Protein AF-A0A4V6PH40-F1 (afdb_monomer)

Radius of gyration: 23.85 Å; Cα contacts (8 Å, |Δi|>4): 118; chains: 1; bounding box: 55×28×60 Å

pLDDT: mean 72.2, std 8.71, range [54.28, 88.25]

Secondary structure (DSSP, 8-state):
-EEE-TTT--EEETTT-EES-SS-TT-EEEPTTT--EEEEEEE-----HHHHHHHHHHHHHHHHHHHHHHTTT-HHHHHHHHHHHHHHHHHHHHHH--PPEEEEEE---

Mean predicted aligned error: 13.98 Å

Foldseek 3Di:
DWDADPPPRDIDDPVQWDWPDPPDPQTFTADNPPRFTWTKDFAQPPDPPVLVVVLVVVLVVLVVVLVVVVVVPPVVSVVCSVVVVVVSVVVVCVVRVPGGDIDTHGDDD

Nearest PDB structures (foldseek):
  6ib2-assembly1_A  TM=4.476E-01  e=3.097E+00  Homo sapiens
  5z1d-assembly1_A  TM=4.655E-01  e=4.838E+00  Homo sapiens
  5z1e-assembly1_A  TM=4.825E-01  e=5.496E+00  Homo sapiens
  7ovl-assembly1_A  TM=4.356E-01  e=7.558E+00  Homo sapiens

Structure (mmCIF, N/CA/C/O backbone):
data_AF-A0A4V6PH40-F1
#
_entry.id   AF-A0A4V6PH40-F1
#
loop_
_atom_site.group_PDB
_atom_site.id
_atom_site.type_symbol
_atom_site.label_atom_id
_atom_site.label_alt_id
_atom_site.label_comp_id
_atom_site.label_asym_id
_atom_site.label_entity_id
_atom_site.label_seq_id
_atom_site.pdbx_PDB_ins_code
_atom_site.Cartn_x
_atom_site.Cartn_y
_atom_site.Cartn_z
_atom_site.occupancy
_atom_site.B_iso_or_equiv
_atom_site.auth_seq_id
_atom_site.auth_comp_id
_atom_site.auth_asym_id
_atom_site.auth_atom_id
_atom_site.pdbx_PDB_model_num
ATOM 1 N N . MET A 1 1 ? -2.905 -2.097 -13.982 1.00 66.56 1 MET A N 1
ATOM 2 C CA . MET A 1 1 ? -2.235 -1.412 -12.861 1.00 66.56 1 MET A CA 1
ATOM 3 C C . MET A 1 1 ? -1.093 -0.666 -13.517 1.00 66.56 1 MET A C 1
ATOM 5 O O . MET A 1 1 ? -0.349 -1.299 -14.258 1.00 66.56 1 MET A O 1
ATOM 9 N N . GLU A 1 2 ? -1.049 0.654 -13.366 1.00 79.81 2 GLU A N 1
ATOM 10 C CA . GLU A 1 2 ? -0.066 1.507 -14.043 1.00 79.81 2 GLU A CA 1
ATOM 11 C C . GLU A 1 2 ? 1.141 1.723 -13.122 1.00 79.81 2 GLU A C 1
ATOM 13 O O . GLU A 1 2 ? 0.974 1.950 -11.919 1.00 79.81 2 GLU A O 1
ATOM 18 N N . TYR A 1 3 ? 2.348 1.633 -13.676 1.00 79.56 3 TYR A N 1
ATOM 19 C CA . TYR A 1 3 ? 3.604 1.862 -12.966 1.00 79.56 3 TYR A CA 1
ATOM 20 C C . TYR A 1 3 ? 4.353 3.017 -13.596 1.00 79.56 3 TYR A C 1
ATOM 22 O O . TYR A 1 3 ? 4.339 3.179 -14.810 1.00 79.56 3 TYR A O 1
ATOM 30 N N . ILE A 1 4 ? 5.060 3.783 -12.772 1.00 83.38 4 ILE A N 1
ATOM 31 C CA . ILE A 1 4 ? 5.913 4.878 -13.224 1.00 83.38 4 ILE A CA 1
ATOM 32 C C . ILE A 1 4 ? 7.362 4.456 -13.016 1.00 83.38 4 ILE A C 1
ATOM 34 O O . ILE A 1 4 ? 7.752 4.064 -11.915 1.00 83.38 4 ILE A O 1
ATOM 38 N N . CYS A 1 5 ? 8.169 4.528 -14.072 1.00 84.12 5 CYS A N 1
ATOM 39 C CA . CYS A 1 5 ? 9.591 4.233 -13.989 1.00 84.12 5 CYS A CA 1
ATOM 40 C C . CYS A 1 5 ? 10.319 5.334 -13.193 1.00 84.12 5 CYS A C 1
ATOM 42 O O . CYS A 1 5 ? 10.298 6.485 -13.622 1.00 84.12 5 CYS A O 1
ATOM 44 N N . PRO A 1 6 ? 11.048 5.027 -12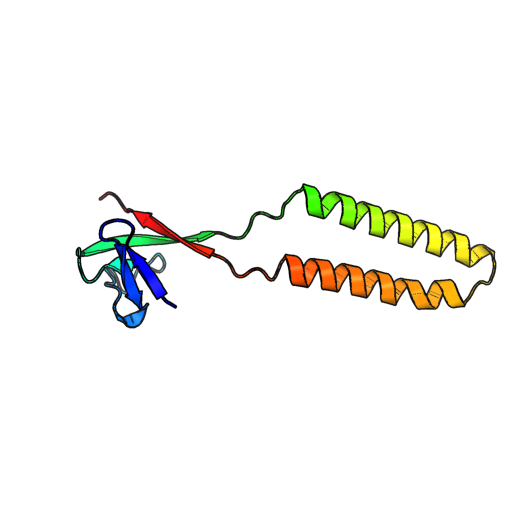.105 1.00 81.56 6 PRO A N 1
ATOM 45 C CA . PRO A 1 6 ? 11.784 6.049 -11.355 1.00 81.56 6 PRO A CA 1
ATOM 46 C C . PRO A 1 6 ? 12.995 6.615 -12.116 1.00 81.56 6 PRO A C 1
ATOM 48 O O . PRO A 1 6 ? 13.478 7.686 -11.771 1.00 81.56 6 PRO A O 1
ATOM 51 N N . LYS A 1 7 ? 13.492 5.926 -13.156 1.00 84.94 7 LYS A N 1
ATOM 52 C CA . LYS A 1 7 ? 14.666 6.363 -13.930 1.00 84.94 7 LYS A CA 1
ATOM 53 C C . LYS A 1 7 ? 14.316 7.299 -15.086 1.00 84.94 7 LYS A C 1
ATOM 55 O O . LYS A 1 7 ? 15.023 8.270 -15.314 1.00 84.94 7 LYS A O 1
ATOM 60 N N . CYS A 1 8 ? 13.259 6.985 -15.837 1.00 88.25 8 CYS A N 1
ATOM 61 C CA . CYS A 1 8 ? 12.873 7.742 -17.034 1.00 88.25 8 CYS A CA 1
ATOM 62 C C . CYS A 1 8 ? 11.481 8.377 -16.944 1.00 88.25 8 CYS A C 1
ATOM 64 O O . CYS A 1 8 ? 11.000 8.872 -17.956 1.00 88.25 8 CYS A O 1
ATOM 66 N N . THR A 1 9 ? 10.824 8.294 -15.778 1.00 86.00 9 THR A N 1
ATOM 67 C CA . THR A 1 9 ? 9.497 8.864 -15.461 1.00 86.00 9 THR A CA 1
ATOM 68 C C . THR A 1 9 ? 8.353 8.478 -16.401 1.00 86.00 9 THR A C 1
ATOM 70 O O . THR A 1 9 ? 7.241 8.976 -16.251 1.00 86.00 9 THR A O 1
ATOM 73 N N . THR A 1 10 ? 8.580 7.537 -17.320 1.00 87.69 10 THR A N 1
ATOM 74 C CA . THR A 1 10 ? 7.533 7.006 -18.194 1.00 87.69 10 THR A CA 1
ATOM 75 C C . THR A 1 10 ? 6.584 6.110 -17.415 1.00 87.69 10 THR A C 1
ATOM 77 O O . THR A 1 10 ? 7.015 5.304 -16.580 1.00 87.69 10 THR A O 1
ATOM 80 N N . SER A 1 11 ? 5.290 6.255 -17.692 1.00 86.25 11 SER A N 1
ATOM 81 C CA . SER A 1 11 ? 4.282 5.338 -17.191 1.00 86.25 11 SER A CA 1
ATOM 82 C C . SER A 1 11 ? 4.080 4.174 -18.158 1.00 86.25 11 SER A C 1
ATOM 84 O O . SER A 1 11 ? 4.206 4.318 -19.376 1.00 86.25 11 SER A O 1
ATOM 86 N N . PHE A 1 12 ? 3.850 2.987 -17.609 1.00 85.75 12 PHE A N 1
ATOM 87 C CA . PHE A 1 12 ? 3.633 1.769 -18.377 1.00 85.75 12 PHE A CA 1
ATOM 88 C C . PHE A 1 12 ? 2.739 0.794 -17.611 1.00 85.75 12 PHE A C 1
ATOM 90 O O . PHE A 1 12 ? 2.691 0.778 -16.379 1.00 85.75 12 PHE A O 1
ATOM 97 N N . ASP A 1 13 ? 2.037 -0.051 -18.357 1.00 84.06 13 ASP A N 1
ATOM 98 C CA . ASP A 1 13 ? 1.175 -1.087 -17.798 1.00 84.06 13 ASP A CA 1
ATOM 99 C C . ASP A 1 13 ? 1.943 -2.368 -17.451 1.00 84.06 13 ASP A C 1
ATOM 101 O O . ASP A 1 13 ? 2.932 -2.713 -18.101 1.00 84.06 13 ASP A O 1
ATOM 105 N N . ASP A 1 14 ? 1.394 -3.159 -16.517 1.00 78.00 14 ASP A N 1
ATOM 106 C CA . ASP A 1 14 ? 1.840 -4.535 -16.204 1.00 78.00 14 ASP A CA 1
ATOM 107 C C . ASP A 1 14 ? 2.126 -5.383 -17.459 1.00 78.00 14 ASP A C 1
ATOM 109 O O . ASP A 1 14 ? 3.037 -6.206 -17.465 1.00 78.00 14 ASP A O 1
ATOM 113 N N . LYS A 1 15 ? 1.326 -5.207 -18.521 1.00 80.25 15 LYS A N 1
ATOM 114 C CA . LYS A 1 15 ? 1.421 -5.986 -19.768 1.00 80.25 15 LYS A CA 1
ATOM 115 C C . LYS A 1 15 ? 2.622 -5.599 -20.632 1.00 80.25 15 LYS A C 1
ATOM 117 O O . LYS A 1 15 ? 3.072 -6.416 -21.427 1.00 80.25 15 LYS A O 1
ATOM 122 N N . MET A 1 16 ? 3.087 -4.357 -20.509 1.00 79.69 16 MET A N 1
ATOM 123 C CA . MET A 1 16 ? 4.219 -3.815 -21.267 1.00 79.69 16 MET A CA 1
ATOM 124 C C . MET A 1 16 ? 5.541 -3.952 -20.507 1.00 79.69 16 MET A C 1
ATOM 126 O O . MET A 1 16 ? 6.602 -3.690 -21.068 1.00 79.69 16 MET A O 1
ATOM 130 N N . ALA A 1 17 ? 5.491 -4.345 -19.234 1.00 78.69 17 ALA A N 1
ATOM 131 C CA . ALA A 1 17 ? 6.678 -4.530 -18.423 1.00 78.69 17 ALA A CA 1
ATOM 132 C C . ALA A 1 17 ? 7.535 -5.694 -18.943 1.00 78.69 17 ALA A C 1
ATOM 134 O O . ALA A 1 17 ? 7.044 -6.800 -19.185 1.00 78.69 17 ALA A O 1
ATOM 135 N N . LEU A 1 18 ? 8.840 -5.459 -19.059 1.00 81.31 18 LEU A N 1
ATOM 136 C CA . LEU A 1 18 ? 9.808 -6.500 -19.395 1.00 81.31 18 LEU A CA 1
ATOM 137 C C . LEU A 1 18 ? 9.949 -7.464 -18.209 1.00 81.31 18 LEU A C 1
ATOM 139 O O . LEU A 1 18 ? 10.008 -7.039 -17.059 1.00 81.31 18 LEU A O 1
ATOM 143 N N . CYS A 1 19 ? 10.016 -8.767 -18.473 1.00 77.38 19 CYS A N 1
ATOM 144 C CA . CYS A 1 19 ? 10.241 -9.785 -17.447 1.00 77.38 19 CYS A CA 1
ATOM 145 C C . CYS A 1 19 ? 11.542 -10.516 -17.755 1.00 77.38 19 CYS A C 1
ATOM 147 O O . CYS A 1 19 ? 11.658 -11.142 -18.806 1.00 77.38 19 CYS A O 1
ATOM 149 N N . GLU A 1 20 ? 12.496 -10.463 -16.832 1.00 70.88 20 GLU A N 1
ATOM 150 C CA . GLU A 1 20 ? 13.804 -11.086 -17.035 1.00 70.88 20 GLU A CA 1
ATOM 151 C C . GLU A 1 20 ? 13.757 -12.621 -16.959 1.00 70.88 20 GLU A C 1
ATOM 153 O O . GLU A 1 20 ? 14.398 -13.311 -17.747 1.00 70.88 20 GLU A O 1
ATOM 158 N N . SER A 1 21 ? 12.954 -13.176 -16.047 1.00 66.56 21 SER A N 1
ATOM 159 C CA . SER A 1 21 ? 12.834 -14.623 -15.867 1.00 66.56 21 SER A CA 1
ATOM 160 C C . SER A 1 21 ? 11.383 -15.025 -15.640 1.00 66.56 21 SER A C 1
ATOM 162 O O . SER A 1 21 ? 10.715 -14.574 -14.709 1.00 66.56 21 SER A O 1
ATOM 164 N N . ARG A 1 22 ? 10.873 -15.914 -16.501 1.00 58.28 22 ARG A N 1
ATOM 165 C CA . ARG A 1 22 ? 9.528 -16.501 -16.356 1.00 58.28 22 ARG A CA 1
ATOM 166 C C . ARG A 1 22 ? 9.461 -17.510 -15.201 1.00 58.28 22 ARG A C 1
ATOM 168 O O . ARG A 1 22 ? 8.356 -17.845 -14.777 1.00 58.28 22 ARG A O 1
ATOM 175 N N . ARG A 1 23 ? 10.613 -18.002 -14.724 1.00 60.75 23 ARG A N 1
ATOM 176 C CA . ARG A 1 23 ? 10.720 -19.050 -13.694 1.00 60.75 23 ARG A CA 1
ATOM 177 C C . ARG A 1 23 ? 10.839 -18.491 -12.276 1.00 60.75 23 ARG A C 1
ATOM 179 O O . ARG A 1 23 ? 10.406 -19.166 -11.346 1.00 60.75 23 ARG A O 1
ATOM 186 N N . ASP A 1 24 ? 11.339 -17.269 -12.115 1.00 62.88 24 ASP A N 1
ATOM 187 C CA . ASP A 1 24 ? 11.512 -16.662 -10.796 1.00 62.88 24 ASP A CA 1
ATOM 188 C C . ASP A 1 24 ? 10.221 -15.997 -10.318 1.00 62.88 24 ASP A C 1
ATOM 190 O O . ASP A 1 24 ? 9.660 -15.106 -10.962 1.00 62.88 24 ASP A O 1
ATOM 194 N N . LYS A 1 25 ? 9.731 -16.450 -9.159 1.00 59.81 25 LYS A N 1
ATOM 195 C CA . LYS A 1 25 ? 8.529 -15.899 -8.512 1.00 59.81 25 LYS A CA 1
ATOM 196 C C . LYS A 1 25 ? 8.729 -14.459 -8.021 1.00 59.81 25 LYS A C 1
ATOM 198 O O . LYS A 1 25 ? 7.745 -13.742 -7.877 1.00 59.81 25 LYS A O 1
ATOM 203 N N . ASP A 1 26 ? 9.980 -14.022 -7.880 1.00 59.25 26 ASP A N 1
ATOM 204 C CA . ASP A 1 26 ? 10.377 -12.681 -7.428 1.00 59.25 26 ASP A CA 1
ATOM 205 C C . ASP A 1 26 ? 10.472 -11.638 -8.560 1.00 59.25 26 ASP A C 1
ATOM 207 O O . ASP A 1 26 ? 11.100 -10.597 -8.377 1.00 59.25 26 ASP A O 1
ATOM 211 N N . ARG A 1 27 ? 9.866 -11.933 -9.724 1.00 66.06 27 ARG A N 1
ATOM 212 C CA . ARG A 1 27 ? 9.821 -11.138 -10.968 1.00 66.06 27 ARG A CA 1
ATOM 213 C C . ARG A 1 27 ? 10.342 -9.703 -10.848 1.00 66.06 27 ARG A C 1
ATOM 215 O O . ARG A 1 27 ? 9.647 -8.806 -10.363 1.00 66.06 27 ARG A O 1
ATOM 222 N N . CYS A 1 28 ? 11.518 -9.482 -11.424 1.00 64.88 28 CYS A N 1
ATOM 223 C CA . CYS A 1 28 ? 11.976 -8.150 -11.769 1.00 64.88 28 CYS A CA 1
ATOM 224 C C . CYS A 1 28 ? 11.094 -7.591 -12.903 1.00 64.88 28 CYS A C 1
ATOM 226 O O . CYS A 1 28 ? 11.016 -8.186 -13.980 1.00 64.88 28 CYS A O 1
ATOM 228 N N . PHE A 1 29 ? 10.410 -6.475 -12.649 1.00 74.75 29 PHE A N 1
ATOM 229 C CA . PHE A 1 29 ? 9.654 -5.694 -13.629 1.00 74.75 29 PHE A CA 1
ATOM 230 C C . PHE A 1 29 ? 10.606 -4.722 -14.318 1.00 74.75 29 PHE A C 1
ATOM 232 O O . PHE A 1 29 ? 11.198 -3.879 -13.656 1.00 74.75 29 PHE A O 1
ATOM 239 N N . GLY A 1 30 ? 10.765 -4.819 -15.631 1.00 80.06 30 GLY A N 1
ATOM 240 C CA . GLY A 1 30 ? 11.588 -3.905 -16.412 1.00 80.06 30 GLY A CA 1
ATOM 241 C C . GLY A 1 30 ? 10.765 -2.835 -17.119 1.00 80.06 30 GLY A C 1
ATOM 242 O O . GLY A 1 30 ? 9.670 -3.106 -17.612 1.00 80.06 30 GLY A O 1
ATOM 243 N N . CYS A 1 31 ? 11.290 -1.614 -17.184 1.00 85.38 31 CYS A N 1
ATOM 244 C CA . CYS A 1 31 ? 10.674 -0.546 -17.969 1.00 85.38 31 CYS A CA 1
ATOM 245 C C . CYS A 1 31 ? 10.930 -0.780 -19.471 1.00 85.38 31 CYS A C 1
ATOM 247 O O . CYS A 1 31 ? 12.090 -0.948 -19.848 1.00 85.38 31 CYS A O 1
ATOM 249 N N . PRO A 1 32 ? 9.903 -0.743 -20.341 1.00 85.25 32 PRO A N 1
ATOM 250 C CA . PRO A 1 32 ? 10.078 -0.958 -21.781 1.00 85.25 32 PRO A CA 1
ATOM 251 C C . PRO A 1 32 ? 10.921 0.131 -22.464 1.00 85.25 32 PRO A C 1
ATOM 253 O O . PRO A 1 32 ? 11.561 -0.136 -23.475 1.00 85.25 32 PRO A O 1
ATOM 256 N N . THR A 1 33 ? 10.952 1.344 -21.905 1.00 87.19 33 THR A N 1
ATOM 257 C CA . THR A 1 33 ? 11.635 2.502 -22.499 1.00 87.19 33 THR A CA 1
ATOM 258 C C . THR A 1 33 ? 13.135 2.501 -22.215 1.00 87.19 33 THR A C 1
ATOM 260 O O . THR A 1 33 ? 13.944 2.631 -23.126 1.00 87.19 33 THR A O 1
ATOM 263 N N . CYS A 1 34 ? 13.525 2.367 -20.944 1.00 86.81 34 CYS A N 1
ATOM 264 C CA . CYS A 1 34 ? 14.929 2.446 -20.519 1.00 86.81 34 CYS A CA 1
ATOM 265 C C . CYS A 1 34 ? 15.555 1.084 -20.192 1.00 86.81 34 CYS A C 1
ATOM 267 O O . CYS A 1 34 ? 16.712 1.039 -19.779 1.00 86.81 34 CYS A O 1
ATOM 269 N N . GLN A 1 35 ? 14.788 -0.004 -20.340 1.00 85.69 35 GLN A N 1
ATOM 270 C CA . GLN A 1 35 ? 15.212 -1.397 -20.152 1.00 85.69 35 GLN A CA 1
ATOM 271 C C . GLN A 1 35 ? 15.815 -1.709 -18.773 1.00 85.69 35 GLN A C 1
ATOM 273 O O . GLN A 1 35 ? 16.460 -2.735 -18.587 1.00 85.69 35 GLN A O 1
ATOM 278 N N . THR A 1 36 ? 15.593 -0.851 -17.774 1.00 82.75 36 THR A N 1
ATOM 279 C CA . THR A 1 36 ? 16.039 -1.110 -16.402 1.00 82.75 36 THR A CA 1
ATOM 280 C C . THR A 1 36 ? 15.045 -1.969 -15.652 1.00 82.75 36 THR A C 1
ATOM 282 O O . THR A 1 36 ? 13.840 -1.720 -15.734 1.00 82.75 36 THR A O 1
ATOM 285 N N . PHE A 1 37 ? 15.567 -2.916 -14.877 1.00 82.31 37 PHE A N 1
ATOM 286 C CA . PHE A 1 37 ? 14.803 -3.856 -14.069 1.00 82.31 37 PHE A CA 1
ATOM 287 C C . PHE A 1 37 ? 14.633 -3.367 -12.625 1.00 82.31 37 PHE A C 1
ATOM 289 O O . PHE A 1 37 ? 15.540 -2.799 -12.018 1.00 82.31 37 PHE A O 1
ATOM 296 N N . PHE A 1 38 ? 13.446 -3.606 -12.079 1.00 78.56 38 PHE A N 1
ATOM 297 C CA . PHE A 1 38 ? 13.031 -3.209 -10.741 1.00 78.56 38 PHE A CA 1
ATOM 298 C C . PHE A 1 38 ? 12.462 -4.407 -9.997 1.00 78.56 38 PHE A C 1
ATOM 300 O O . PHE A 1 38 ? 11.755 -5.223 -10.589 1.00 78.56 38 PHE A O 1
ATOM 307 N N . ARG A 1 39 ? 12.687 -4.495 -8.688 1.00 74.94 39 ARG A N 1
ATOM 308 C CA . ARG A 1 39 ? 12.011 -5.490 -7.854 1.00 74.94 39 ARG A CA 1
ATOM 309 C C . ARG A 1 39 ? 10.684 -4.919 -7.373 1.00 74.94 39 ARG A C 1
ATOM 311 O O . ARG A 1 39 ? 10.630 -3.785 -6.896 1.00 74.94 39 ARG A O 1
ATOM 318 N N . LYS A 1 40 ? 9.616 -5.706 -7.511 1.00 72.06 40 LYS A N 1
ATOM 319 C CA . LYS A 1 40 ? 8.294 -5.355 -6.992 1.00 72.06 40 LYS A CA 1
ATOM 320 C C . LYS A 1 40 ? 8.258 -5.648 -5.498 1.00 72.06 40 LYS A C 1
ATOM 322 O O . LYS A 1 40 ? 8.221 -6.815 -5.111 1.00 72.06 40 LYS A O 1
ATOM 327 N N . GLU A 1 41 ? 8.226 -4.609 -4.674 1.00 71.62 41 GLU A N 1
ATOM 328 C CA . GLU A 1 41 ? 8.028 -4.765 -3.236 1.00 71.62 41 GLU A CA 1
ATOM 329 C C . GLU A 1 41 ? 6.598 -4.364 -2.866 1.00 71.62 41 GLU A C 1
ATOM 331 O O . GLU A 1 41 ? 6.107 -3.280 -3.201 1.00 71.62 41 GLU A O 1
ATOM 336 N N . LEU A 1 42 ? 5.882 -5.289 -2.222 1.00 67.75 42 LEU A N 1
ATOM 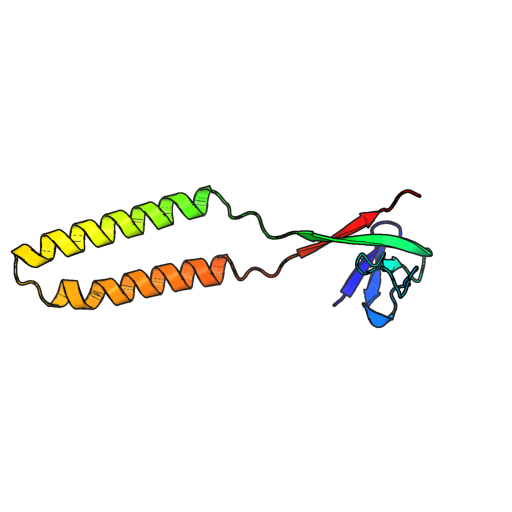337 C CA . LEU A 1 42 ? 4.564 -5.008 -1.667 1.00 67.75 42 LEU A CA 1
ATOM 338 C C . LEU A 1 42 ? 4.760 -4.317 -0.324 1.00 67.75 42 LEU A C 1
ATOM 340 O O . LEU A 1 42 ? 5.016 -4.966 0.691 1.00 67.75 42 LEU A O 1
ATOM 344 N N . VAL A 1 43 ? 4.6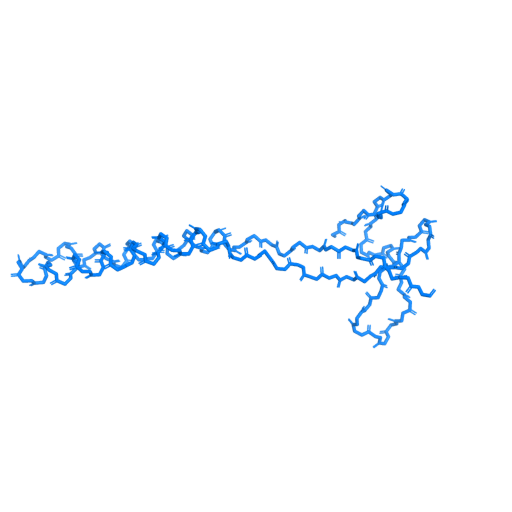08 -2.996 -0.314 1.00 69.19 43 VAL A N 1
ATOM 345 C CA . VAL A 1 43 ? 4.667 -2.222 0.919 1.00 69.19 43 VAL A CA 1
ATOM 346 C C . VAL A 1 43 ? 3.279 -2.230 1.548 1.00 69.19 43 VAL A C 1
ATOM 348 O O . VAL A 1 43 ? 2.349 -1.539 1.114 1.00 69.19 43 VAL A O 1
ATOM 351 N N . TYR A 1 44 ? 3.125 -3.040 2.592 1.00 64.88 44 TYR A N 1
ATOM 352 C CA . TYR A 1 44 ? 1.934 -2.998 3.430 1.00 64.88 44 TYR A CA 1
ATOM 353 C C . TYR A 1 44 ? 1.943 -1.687 4.222 1.00 64.88 44 TYR A C 1
ATOM 355 O O . TYR A 1 44 ? 2.966 -1.354 4.833 1.00 64.88 44 TYR A O 1
ATOM 363 N N . PRO A 1 45 ? 0.834 -0.925 4.246 1.00 64.62 45 PRO A N 1
ATOM 364 C CA . PRO A 1 45 ? 0.769 0.271 5.068 1.00 64.62 45 PRO A CA 1
ATOM 365 C C . PRO A 1 45 ? 1.001 -0.132 6.529 1.00 64.62 45 PRO A C 1
ATOM 367 O O . PRO A 1 45 ? 0.188 -0.840 7.123 1.00 64.62 45 PRO A O 1
ATOM 370 N N . LYS A 1 46 ? 2.131 0.297 7.111 1.00 64.00 46 LYS A N 1
ATOM 371 C CA . LYS A 1 46 ? 2.422 0.072 8.532 1.00 64.00 46 LYS A CA 1
ATOM 372 C C . LYS A 1 46 ? 1.268 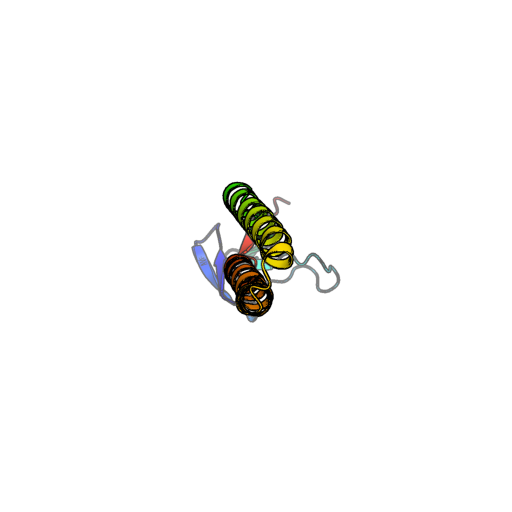0.646 9.348 1.00 64.00 46 LYS A C 1
ATOM 374 O O . LYS A 1 46 ? 0.988 1.844 9.281 1.00 64.00 46 LYS A O 1
ATOM 379 N N . LEU A 1 47 ? 0.597 -0.221 10.106 1.00 64.44 47 LEU A N 1
ATOM 380 C CA . LEU A 1 47 ? -0.499 0.165 10.985 1.00 64.44 47 LEU A CA 1
ATOM 381 C C . LEU A 1 47 ? 0.020 1.222 11.966 1.00 64.44 47 LEU A C 1
ATOM 383 O O . LEU A 1 47 ? 0.898 0.951 12.786 1.00 64.44 47 LEU A O 1
ATOM 387 N N . ASN A 1 48 ? -0.478 2.453 11.848 1.00 66.38 48 ASN A N 1
ATOM 388 C CA . ASN A 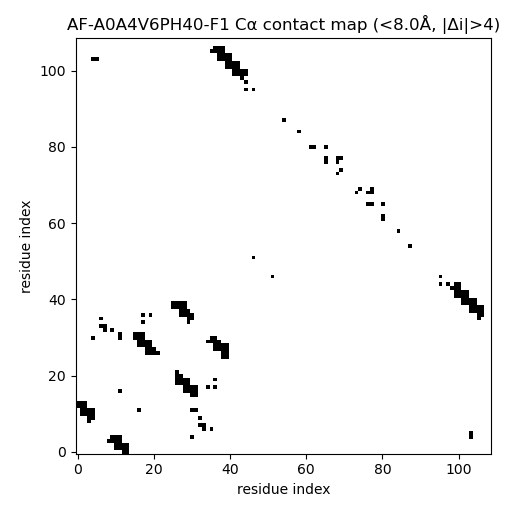1 48 ? 0.021 3.552 12.659 1.00 66.38 48 ASN A CA 1
ATOM 389 C C . ASN A 1 48 ? -0.374 3.314 14.122 1.00 66.38 48 ASN A C 1
ATOM 391 O O . ASN A 1 48 ? -1.559 3.306 14.460 1.00 66.38 48 ASN A O 1
ATOM 395 N N . ARG A 1 49 ? 0.623 3.154 15.003 1.00 66.88 49 ARG A N 1
ATOM 396 C CA . ARG A 1 49 ? 0.436 2.924 16.446 1.00 66.88 49 ARG A CA 1
ATOM 397 C C . ARG A 1 49 ? -0.467 3.983 17.094 1.00 66.88 49 ARG A C 1
ATOM 399 O O . ARG A 1 49 ? -1.188 3.670 18.036 1.00 66.88 49 ARG A O 1
ATOM 406 N N . LYS A 1 50 ? -0.496 5.202 16.540 1.00 71.44 50 LYS A N 1
ATOM 407 C CA . LYS A 1 50 ? -1.381 6.294 16.978 1.00 71.44 50 LYS A CA 1
ATOM 408 C C . LYS A 1 50 ? -2.879 6.012 16.768 1.00 71.44 50 LYS A C 1
ATOM 410 O O . LYS A 1 50 ? -3.685 6.620 17.454 1.00 71.44 50 LYS A O 1
ATOM 415 N N . ILE A 1 51 ? -3.253 5.109 15.857 1.00 67.56 51 ILE A N 1
ATOM 416 C CA . ILE A 1 51 ? -4.650 4.716 15.581 1.00 67.56 51 ILE A CA 1
ATOM 417 C C . ILE A 1 51 ? -5.051 3.494 16.420 1.00 67.56 51 ILE A C 1
ATOM 419 O O . ILE A 1 51 ? -6.183 3.395 16.887 1.00 67.56 51 ILE A O 1
ATOM 423 N N . LEU A 1 52 ? -4.110 2.577 16.659 1.00 68.81 52 LEU A N 1
ATOM 424 C CA . LEU A 1 52 ? -4.369 1.348 17.409 1.00 68.81 52 LEU A CA 1
ATOM 425 C C . LEU A 1 52 ? -4.709 1.629 18.884 1.00 68.81 52 LEU A C 1
ATOM 427 O O . LEU A 1 52 ? -5.659 1.067 19.420 1.00 68.81 52 LEU A O 1
ATOM 431 N N . ILE A 1 53 ? -3.960 2.528 19.527 1.00 73.06 53 ILE A N 1
ATOM 432 C CA . ILE A 1 53 ? -4.120 2.855 20.953 1.00 73.06 53 ILE A CA 1
ATOM 433 C C . ILE A 1 53 ? -5.521 3.414 21.287 1.00 73.06 53 ILE A C 1
ATOM 435 O O . ILE A 1 53 ? -6.164 2.857 22.178 1.00 73.06 53 ILE A O 1
ATOM 439 N N . PRO A 1 54 ? -6.049 4.450 20.600 1.00 72.62 54 PRO A N 1
ATOM 440 C CA . PRO A 1 54 ? -7.388 4.964 20.895 1.00 72.62 54 PRO A CA 1
ATOM 441 C C . PRO A 1 54 ? -8.492 3.951 20.571 1.00 72.62 54 PRO A C 1
ATOM 443 O O . PRO A 1 54 ? -9.498 3.915 21.274 1.00 72.62 54 PRO A O 1
ATOM 446 N N . SER A 1 55 ? -8.293 3.082 19.571 1.00 73.12 55 SER A N 1
ATOM 447 C CA . SER A 1 55 ? -9.232 1.991 19.280 1.00 73.12 55 SER A CA 1
ATOM 448 C C . SER A 1 55 ? -9.323 1.002 20.443 1.00 73.12 55 SER A C 1
ATOM 450 O O . SER A 1 55 ? -10.424 0.640 20.850 1.00 73.12 55 SER A O 1
ATOM 452 N N . ILE A 1 56 ? -8.181 0.587 21.003 1.00 76.31 56 ILE A N 1
ATOM 453 C CA . ILE A 1 56 ? -8.144 -0.320 22.159 1.00 76.31 56 ILE A CA 1
ATOM 454 C C . ILE A 1 56 ? -8.783 0.357 23.376 1.00 76.31 56 ILE A C 1
ATOM 456 O O . ILE A 1 56 ? -9.632 -0.239 24.037 1.00 76.31 56 ILE A O 1
ATOM 460 N N . PHE A 1 57 ? -8.452 1.623 23.640 1.00 79.12 57 PHE A N 1
ATOM 461 C CA . PHE A 1 57 ? -9.032 2.364 24.761 1.00 79.12 57 PHE A CA 1
ATOM 462 C C . PHE A 1 57 ? -10.563 2.448 24.665 1.00 79.12 57 PHE A C 1
ATOM 464 O O . PHE A 1 57 ? -11.256 2.175 25.642 1.00 79.12 57 PHE A O 1
ATOM 471 N N . LEU A 1 58 ? -11.104 2.723 23.474 1.00 78.19 58 LEU A N 1
ATOM 472 C CA . LEU A 1 58 ? -12.549 2.779 23.254 1.00 78.19 58 LEU A CA 1
ATOM 473 C C . LEU A 1 58 ? -13.227 1.418 23.491 1.00 78.19 58 LEU A C 1
ATOM 475 O O . LEU A 1 58 ? -14.305 1.361 24.084 1.00 78.19 58 LEU A O 1
ATOM 479 N N . THR A 1 59 ? -12.588 0.312 23.095 1.00 74.88 59 THR A N 1
ATOM 480 C CA . THR A 1 59 ? -13.105 -1.037 23.395 1.00 74.88 59 THR A CA 1
ATOM 481 C C . THR A 1 59 ? -13.093 -1.344 24.895 1.00 74.88 59 THR A C 1
ATOM 483 O O . THR A 1 59 ? -14.075 -1.855 25.429 1.00 74.88 59 THR A O 1
ATOM 486 N N . VAL A 1 60 ? -12.037 -0.958 25.617 1.00 81.38 60 VAL A N 1
ATOM 487 C CA . VAL A 1 60 ? -11.963 -1.168 27.072 1.00 81.38 60 VAL A CA 1
ATOM 488 C C . VAL A 1 60 ? -13.039 -0.350 27.788 1.00 81.38 60 VAL A C 1
ATOM 490 O O . VAL A 1 60 ? -13.770 -0.900 28.606 1.00 81.38 60 VAL A O 1
ATOM 493 N N . VAL A 1 61 ? -13.214 0.925 27.432 1.00 80.25 61 VAL A N 1
ATOM 494 C CA . VAL A 1 61 ? -14.248 1.789 28.029 1.00 80.25 61 VAL A CA 1
ATOM 495 C C . VAL A 1 61 ? -15.658 1.266 27.736 1.00 80.25 61 VAL A C 1
ATOM 497 O O . VAL A 1 61 ? -16.495 1.199 28.628 1.00 80.25 61 VAL A O 1
ATOM 500 N N . THR A 1 62 ? -15.944 0.839 26.506 1.00 72.06 62 THR A N 1
ATOM 501 C CA . THR A 1 62 ? -17.281 0.313 26.171 1.00 72.06 62 THR A CA 1
ATOM 502 C C . THR A 1 62 ? -17.596 -0.992 26.903 1.00 72.06 62 THR A C 1
ATOM 504 O O . THR A 1 62 ? -18.722 -1.167 27.368 1.00 72.06 62 THR A O 1
ATOM 507 N N . THR A 1 63 ? -16.616 -1.882 27.080 1.00 70.56 63 THR A N 1
ATOM 508 C CA . THR A 1 63 ? -16.818 -3.126 27.844 1.00 70.56 63 THR A CA 1
ATOM 509 C C . THR A 1 63 ? -17.027 -2.879 29.338 1.00 70.56 63 THR A C 1
ATOM 511 O O . THR A 1 63 ? -17.911 -3.496 29.928 1.00 70.56 63 THR A O 1
ATOM 514 N N . THR A 1 64 ? -16.301 -1.943 29.956 1.00 71.69 64 THR A N 1
ATOM 515 C CA . THR A 1 64 ? -16.494 -1.623 31.381 1.00 71.69 64 THR A CA 1
ATOM 516 C C . THR A 1 64 ? -17.846 -0.962 31.647 1.00 71.69 64 THR A C 1
ATOM 518 O O . THR A 1 64 ? -18.504 -1.313 32.628 1.00 71.69 64 THR A O 1
ATOM 521 N N . PHE A 1 65 ? -18.315 -0.084 30.752 1.00 67.31 65 PHE A N 1
ATOM 522 C CA . PHE A 1 65 ? -19.670 0.481 30.819 1.00 67.31 65 PHE A CA 1
ATOM 523 C C . PHE A 1 65 ? -20.772 -0.564 30.587 1.00 67.31 65 PHE A C 1
ATOM 525 O O . PHE A 1 65 ? -21.840 -0.482 31.191 1.00 67.31 65 PHE A O 1
ATOM 532 N N . ALA A 1 66 ? -20.530 -1.567 29.739 1.00 65.38 66 ALA A N 1
ATOM 533 C CA . ALA A 1 66 ? -21.472 -2.667 29.547 1.00 65.38 66 ALA A CA 1
ATOM 534 C C . ALA A 1 66 ? -21.622 -3.511 30.822 1.00 65.38 66 ALA A C 1
ATOM 536 O O . ALA A 1 66 ? -22.742 -3.813 31.230 1.00 65.38 66 ALA A O 1
ATOM 537 N N . VAL A 1 67 ? -20.505 -3.848 31.477 1.00 67.00 67 VAL A N 1
ATOM 538 C CA . VAL A 1 67 ? -20.497 -4.644 32.717 1.00 67.00 67 VAL A CA 1
ATOM 539 C C . VAL A 1 67 ? -21.202 -3.906 33.857 1.00 67.00 67 VAL A C 1
ATOM 541 O O . VAL A 1 67 ? -21.987 -4.512 34.585 1.00 67.00 67 VAL A O 1
ATOM 544 N N . SER A 1 68 ? -20.997 -2.592 33.983 1.00 63.66 68 SER A N 1
ATOM 545 C CA . SER A 1 68 ? -21.673 -1.780 35.004 1.00 63.66 68 SER A CA 1
ATOM 546 C C . SER A 1 68 ? -23.160 -1.529 34.720 1.00 63.66 68 SER A C 1
ATOM 548 O O . SER A 1 68 ? -23.897 -1.171 35.634 1.00 63.66 68 SER A O 1
ATOM 550 N N . ALA A 1 69 ? -23.642 -1.756 33.494 1.00 58.41 69 ALA A N 1
ATOM 551 C CA . ALA A 1 69 ? -25.068 -1.674 33.169 1.00 58.41 69 ALA A CA 1
ATOM 552 C C . ALA A 1 69 ? -25.854 -2.950 33.535 1.00 58.41 69 ALA A C 1
ATOM 554 O O . ALA A 1 69 ? -27.066 -2.876 33.761 1.00 58.41 69 ALA A O 1
ATOM 555 N N . ILE A 1 70 ? -25.179 -4.103 33.641 1.00 59.59 70 ILE A N 1
ATOM 556 C CA . ILE A 1 70 ? -25.788 -5.392 34.024 1.00 59.59 70 ILE A CA 1
ATOM 557 C C . ILE A 1 70 ? -26.340 -5.335 35.459 1.00 59.59 70 ILE A C 1
ATOM 559 O O . ILE A 1 70 ? -27.352 -5.966 35.755 1.00 59.59 70 ILE A O 1
ATOM 563 N N . THR A 1 71 ? -25.751 -4.516 36.335 1.00 59.62 71 THR A N 1
ATOM 564 C CA . THR A 1 71 ? -26.198 -4.359 37.729 1.00 59.62 71 THR A CA 1
ATOM 565 C C . THR A 1 71 ? -27.429 -3.457 37.899 1.00 59.62 71 THR A C 1
ATOM 567 O O . THR A 1 71 ? -28.023 -3.463 38.972 1.00 59.62 71 THR A O 1
ATOM 570 N N . GLN A 1 72 ? -27.860 -2.717 36.865 1.00 59.41 72 GLN A N 1
ATOM 571 C CA . GLN A 1 72 ? -28.993 -1.771 36.936 1.00 59.41 72 GLN A CA 1
ATOM 572 C C . GLN A 1 72 ? -30.193 -2.123 36.033 1.00 59.41 72 GLN A C 1
ATOM 574 O O . GLN A 1 72 ? -30.997 -1.244 35.742 1.00 59.41 72 GLN A O 1
ATOM 579 N N . SER A 1 73 ? -30.317 -3.368 35.553 1.00 57.06 73 SER A N 1
ATOM 580 C CA . SER A 1 73 ? -31.414 -3.827 34.667 1.00 57.06 73 SER A CA 1
ATOM 581 C C . SER A 1 73 ? -31.657 -2.977 33.402 1.00 57.06 73 SER A C 1
ATOM 583 O O . SER A 1 73 ? -32.726 -3.033 32.789 1.00 57.06 73 SER A O 1
ATOM 585 N N . LYS A 1 74 ? -30.655 -2.221 32.926 1.00 66.44 74 LYS A N 1
ATOM 586 C CA . LYS A 1 74 ? -30.774 -1.407 31.705 1.00 66.44 74 LYS A CA 1
ATOM 587 C C . LYS A 1 74 ? -30.538 -2.258 30.456 1.00 66.44 74 LYS A C 1
ATOM 589 O O . LYS A 1 74 ? -29.482 -2.197 29.830 1.00 66.44 74 LYS A O 1
ATOM 594 N N . LEU A 1 75 ? -31.567 -3.017 30.075 1.00 64.38 75 LEU A N 1
ATOM 595 C CA . LEU A 1 75 ? -31.604 -3.916 28.908 1.00 64.38 75 LEU A CA 1
ATOM 596 C C . LEU A 1 75 ? -31.127 -3.247 27.598 1.00 64.38 75 LEU A C 1
ATOM 598 O O . LEU A 1 75 ? -30.469 -3.868 26.771 1.00 64.38 75 LEU A O 1
ATOM 602 N N . TRP A 1 76 ? -31.397 -1.950 27.432 1.00 64.50 76 TRP A N 1
ATOM 603 C CA . TRP A 1 76 ? -31.021 -1.157 26.256 1.00 64.50 76 TRP A CA 1
ATOM 604 C C . TRP A 1 76 ? -29.501 -1.000 26.087 1.00 64.50 76 TRP A C 1
ATOM 606 O O . TRP A 1 76 ? -29.015 -0.907 24.961 1.00 64.50 76 TRP A O 1
ATOM 616 N N . ALA A 1 77 ? -28.731 -1.023 27.182 1.00 63.12 77 ALA A N 1
ATOM 617 C CA . ALA A 1 77 ? -27.271 -0.952 27.128 1.00 63.12 77 ALA A CA 1
ATOM 618 C C . ALA A 1 77 ? -26.652 -2.242 26.561 1.00 63.12 77 ALA A C 1
ATOM 620 O O . ALA A 1 77 ? -25.643 -2.178 25.865 1.00 63.12 77 ALA A O 1
ATOM 621 N N . LEU A 1 78 ? -27.291 -3.397 26.785 1.00 63.62 78 LEU A N 1
ATOM 622 C CA . LEU A 1 78 ? -26.870 -4.684 26.218 1.00 63.62 78 LEU A CA 1
ATOM 623 C C . LEU A 1 78 ? -27.124 -4.777 24.706 1.00 63.62 78 LEU A C 1
ATOM 625 O O . LEU A 1 78 ? -26.398 -5.476 24.008 1.00 63.62 78 LEU A O 1
ATOM 629 N N . LEU A 1 79 ? -28.126 -4.062 24.187 1.00 67.44 79 LEU A N 1
ATOM 630 C CA . LEU A 1 79 ? -28.440 -4.053 22.753 1.00 67.44 79 LEU A CA 1
ATOM 631 C C . LEU A 1 79 ? -27.510 -3.131 21.947 1.00 67.44 79 LEU A C 1
ATOM 633 O O . LEU A 1 79 ? -27.249 -3.389 20.774 1.00 67.44 79 LEU A O 1
ATOM 637 N N . MET A 1 80 ? -26.969 -2.079 22.568 1.00 68.50 80 MET A N 1
ATOM 638 C CA . MET A 1 80 ? -26.127 -1.083 21.887 1.00 68.50 80 MET A CA 1
ATOM 639 C C . MET A 1 80 ? -24.626 -1.427 21.872 1.00 68.50 80 MET A C 1
ATOM 641 O O . MET A 1 80 ? -23.861 -0.881 21.071 1.00 68.50 80 MET A O 1
ATOM 645 N N . THR A 1 81 ? -24.174 -2.355 22.714 1.00 71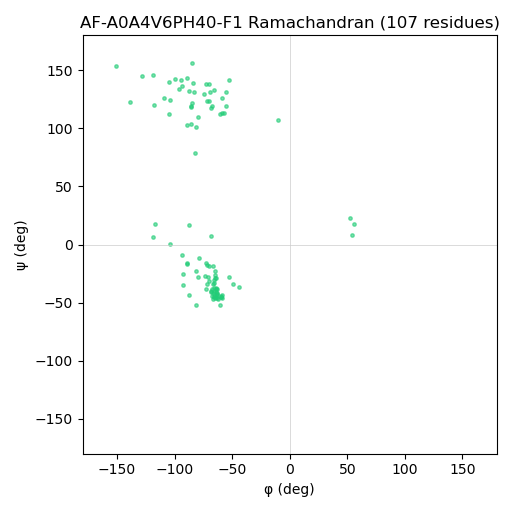.06 81 THR A N 1
ATOM 646 C CA . THR A 1 81 ? -22.772 -2.805 22.761 1.00 71.06 81 THR A CA 1
ATOM 647 C C . THR A 1 81 ? -22.317 -3.586 21.521 1.00 71.06 81 THR A C 1
ATOM 649 O O . THR A 1 81 ? -21.247 -3.255 21.002 1.00 71.06 81 THR A O 1
ATOM 652 N N . PRO A 1 82 ? -23.078 -4.548 20.952 1.00 73.50 82 PRO A N 1
ATOM 653 C CA . PRO A 1 82 ? -22.653 -5.202 19.717 1.00 73.50 82 PRO A CA 1
ATOM 654 C C . PRO A 1 82 ? -22.640 -4.224 18.540 1.00 73.50 82 PRO A C 1
ATOM 656 O O . PRO A 1 82 ? -21.762 -4.318 17.688 1.00 73.50 82 PRO A O 1
ATOM 659 N N . VAL A 1 83 ? -23.552 -3.244 18.516 1.00 79.81 83 VAL A N 1
ATOM 660 C CA . VAL A 1 83 ? -23.628 -2.232 17.450 1.00 79.81 83 VAL A CA 1
ATOM 661 C C . VAL A 1 83 ? -22.400 -1.323 17.470 1.00 79.81 83 VAL A C 1
ATOM 663 O O . VAL A 1 83 ? -21.773 -1.109 16.434 1.00 79.81 83 VAL A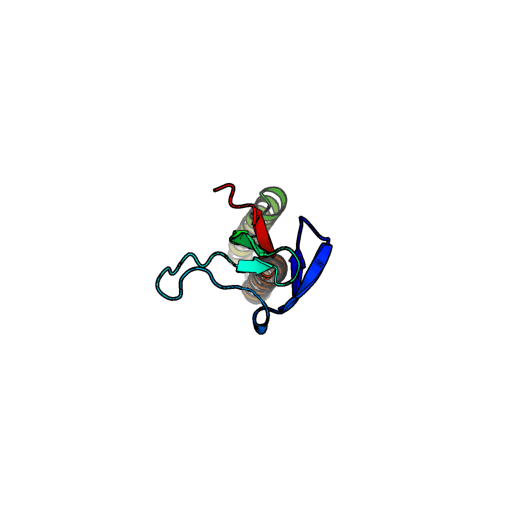 O 1
ATOM 666 N N . THR A 1 84 ? -22.002 -0.827 18.643 1.00 75.81 84 THR A N 1
ATOM 667 C CA . THR A 1 84 ? -20.810 0.031 18.782 1.00 75.81 84 THR A CA 1
ATOM 668 C C . THR A 1 84 ? -19.509 -0.736 18.528 1.00 75.81 84 THR A C 1
ATOM 670 O O . THR A 1 84 ? -18.630 -0.244 17.811 1.00 75.81 84 THR A O 1
ATOM 673 N N . SER A 1 85 ? -19.404 -1.973 19.021 1.00 79.31 85 SER A N 1
ATOM 674 C CA . SER A 1 85 ? -18.286 -2.878 18.719 1.00 79.31 85 SER A CA 1
ATOM 675 C C . SER A 1 85 ? -18.177 -3.161 17.213 1.00 79.31 85 SER A C 1
ATOM 677 O O . SER A 1 85 ? -17.111 -3.018 16.614 1.00 79.31 85 SER A O 1
ATOM 679 N N . TYR A 1 86 ? -19.298 -3.441 16.550 1.00 81.12 86 TYR A N 1
ATOM 680 C CA . TYR A 1 86 ? -19.324 -3.675 15.109 1.00 81.12 86 TYR A CA 1
ATOM 681 C C . TYR A 1 86 ? -18.968 -2.421 14.293 1.00 81.12 86 TYR A C 1
ATOM 683 O O . TYR A 1 86 ? -18.182 -2.508 13.348 1.00 81.12 86 TYR A O 1
ATOM 691 N N . LEU A 1 87 ? -19.468 -1.237 14.669 1.00 81.25 87 LEU A N 1
ATOM 692 C CA . LEU A 1 87 ? -19.104 0.022 14.004 1.00 81.25 87 LEU A CA 1
ATOM 693 C C . LEU A 1 87 ? -17.616 0.356 14.159 1.00 81.25 87 LEU A C 1
ATOM 695 O O . 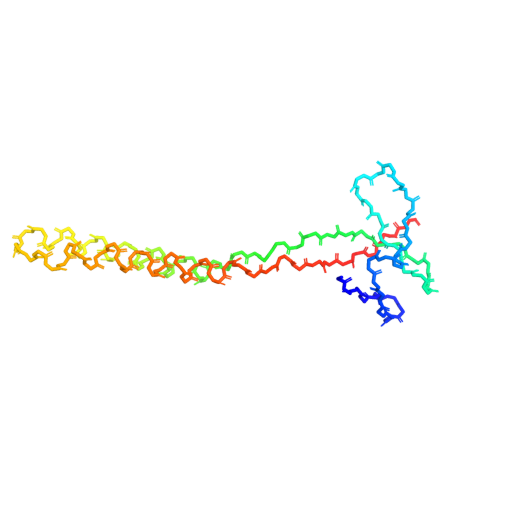LEU A 1 87 ? -16.977 0.765 13.189 1.00 81.25 87 LEU A O 1
ATOM 699 N N . SER A 1 88 ? -17.056 0.171 15.356 1.00 77.50 88 SER A N 1
ATOM 700 C CA . SER A 1 88 ? -15.622 0.378 15.589 1.00 77.50 88 SER A CA 1
ATOM 701 C C . SER A 1 88 ? -14.775 -0.601 14.769 1.00 77.50 88 SER A C 1
ATOM 703 O O . SER A 1 88 ? -13.823 -0.179 14.111 1.00 77.50 88 SER A O 1
ATOM 705 N N . TYR A 1 89 ? -15.182 -1.870 14.681 1.00 80.00 89 TYR A N 1
ATOM 706 C CA . TYR A 1 89 ? -14.561 -2.846 13.787 1.00 80.00 89 TYR A CA 1
ATOM 707 C C . TYR A 1 89 ? -14.637 -2.424 12.310 1.00 80.00 89 TYR A C 1
ATOM 709 O O . TYR A 1 89 ? -13.634 -2.494 11.595 1.00 80.00 89 TYR A O 1
ATOM 717 N N . LEU A 1 90 ? -15.794 -1.943 11.840 1.00 81.56 90 LEU A N 1
ATOM 718 C CA . LEU A 1 90 ? -15.960 -1.462 10.464 1.00 81.56 90 LEU A CA 1
ATOM 719 C C . LEU A 1 90 ? -15.093 -0.238 10.159 1.00 81.56 90 LEU A C 1
ATOM 721 O O . LEU A 1 90 ? -14.534 -0.147 9.063 1.00 81.56 90 LEU A O 1
ATOM 725 N N . LEU A 1 91 ? -14.951 0.685 11.111 1.00 76.75 91 LEU A N 1
ATOM 726 C CA . LEU A 1 91 ? -14.051 1.831 10.988 1.00 76.75 91 LEU A CA 1
ATOM 727 C C . LEU A 1 91 ? -12.599 1.374 10.866 1.00 76.75 91 LEU A C 1
ATOM 729 O O . LEU A 1 91 ? -11.905 1.809 9.947 1.00 76.75 91 LEU A O 1
ATOM 733 N N . VAL A 1 92 ? -12.158 0.443 11.717 1.00 73.88 92 VAL A N 1
ATOM 734 C CA . VAL A 1 92 ? -10.815 -0.143 11.616 1.00 73.88 92 VAL A CA 1
ATOM 735 C C . VAL A 1 92 ? -10.631 -0.811 10.256 1.00 73.88 92 VAL A C 1
ATOM 737 O O . VAL A 1 92 ? -9.637 -0.536 9.592 1.00 73.88 92 VAL A O 1
ATOM 740 N N . ARG A 1 93 ? -11.603 -1.602 9.783 1.00 74.25 93 ARG A N 1
ATOM 741 C CA . ARG A 1 93 ? -11.553 -2.232 8.454 1.00 74.25 93 ARG A CA 1
ATOM 742 C C . ARG A 1 93 ? -11.454 -1.221 7.319 1.00 74.25 93 ARG A C 1
ATOM 744 O O . ARG A 1 93 ? -10.655 -1.424 6.417 1.00 74.25 93 ARG A O 1
ATOM 751 N N . LYS A 1 94 ? -12.232 -0.136 7.336 1.00 75.19 94 LYS A N 1
ATOM 752 C CA . LYS A 1 94 ? -12.134 0.912 6.304 1.00 75.19 94 LYS A CA 1
ATOM 753 C C . LYS A 1 94 ? -10.778 1.615 6.329 1.00 75.19 94 LYS A C 1
ATOM 755 O O . LYS A 1 94 ? -10.247 1.932 5.269 1.00 75.19 94 LYS A O 1
ATOM 760 N N . LEU A 1 95 ? -10.211 1.835 7.514 1.00 65.19 95 LEU A N 1
ATOM 761 C CA . LEU A 1 95 ? -8.892 2.452 7.665 1.00 65.19 95 LEU A CA 1
ATOM 762 C C . LEU A 1 95 ? -7.754 1.511 7.238 1.00 65.19 95 LEU A C 1
ATOM 764 O O . LEU A 1 95 ? -6.757 1.977 6.685 1.00 65.19 95 LEU A O 1
ATOM 768 N N . THR A 1 96 ? -7.895 0.201 7.460 1.00 63.50 96 THR A N 1
ATOM 769 C CA . THR A 1 96 ? -6.892 -0.812 7.087 1.00 63.50 96 THR A CA 1
ATOM 770 C C . THR A 1 96 ? -7.071 -1.373 5.680 1.00 63.50 96 THR A C 1
ATOM 772 O O . THR A 1 96 ? -6.112 -1.898 5.128 1.00 63.50 96 THR A O 1
ATOM 775 N N . ALA A 1 97 ? -8.233 -1.189 5.046 1.00 64.19 97 ALA A N 1
ATOM 776 C CA . ALA A 1 97 ? -8.493 -1.558 3.651 1.00 64.19 97 ALA A CA 1
ATOM 777 C C . ALA A 1 97 ? -7.713 -0.709 2.630 1.00 64.19 97 ALA A C 1
ATOM 779 O O . ALA A 1 97 ? -7.937 -0.827 1.424 1.00 64.19 97 ALA A O 1
ATOM 780 N N . LYS A 1 98 ? -6.794 0.151 3.085 1.00 62.38 98 LYS A N 1
ATOM 781 C CA . LYS A 1 98 ? -5.885 0.872 2.203 1.00 62.38 98 LYS A CA 1
ATOM 782 C C . LYS A 1 98 ? -5.045 -0.158 1.446 1.00 62.38 98 LYS A C 1
ATOM 784 O O . LYS A 1 98 ? -4.259 -0.885 2.047 1.00 62.38 98 LYS A O 1
ATOM 789 N N . ALA A 1 99 ? -5.275 -0.239 0.136 1.00 57.75 99 ALA A N 1
ATOM 790 C CA . ALA A 1 99 ? -4.627 -1.210 -0.732 1.00 57.75 99 ALA A CA 1
ATOM 791 C C . ALA A 1 99 ? -3.095 -1.139 -0.573 1.00 57.75 99 ALA A C 1
ATOM 793 O O . ALA A 1 99 ? -2.558 -0.035 -0.411 1.00 57.75 99 ALA A O 1
ATOM 794 N N . PRO A 1 100 ? -2.393 -2.288 -0.599 1.00 60.03 100 PRO A N 1
ATOM 795 C CA . PRO A 1 100 ? -0.938 -2.302 -0.550 1.00 60.03 100 PRO A CA 1
ATOM 796 C C . PRO A 1 100 ? -0.393 -1.438 -1.686 1.00 60.03 100 PRO A C 1
ATOM 798 O O . PRO A 1 100 ? -0.833 -1.550 -2.835 1.00 60.03 100 PRO A O 1
ATOM 801 N N . ARG A 1 101 ? 0.541 -0.545 -1.354 1.00 59.81 101 ARG A N 1
ATOM 802 C CA . ARG A 1 101 ? 1.207 0.276 -2.362 1.00 59.81 101 ARG A CA 1
ATOM 803 C C . ARG A 1 101 ? 2.330 -0.564 -2.950 1.00 59.81 101 ARG A C 1
ATOM 805 O O . ARG A 1 101 ? 3.092 -1.184 -2.212 1.00 59.81 101 ARG A O 1
ATOM 812 N N . VAL A 1 102 ? 2.404 -0.612 -4.272 1.00 64.44 102 VAL A N 1
ATOM 813 C CA . VAL A 1 102 ? 3.536 -1.236 -4.950 1.00 64.44 102 VAL A CA 1
ATOM 814 C C . VAL A 1 102 ? 4.630 -0.187 -5.074 1.00 64.44 102 VAL A C 1
ATOM 816 O O . VAL A 1 102 ? 4.404 0.837 -5.718 1.00 64.44 102 VAL A O 1
ATOM 819 N N . GLU A 1 103 ? 5.788 -0.435 -4.467 1.00 70.00 103 GLU A N 1
ATOM 820 C CA . 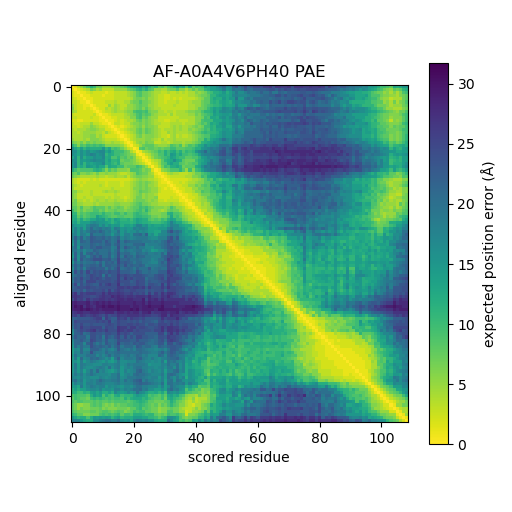GLU A 1 103 ? 6.996 0.357 -4.710 1.00 70.00 103 GLU A CA 1
ATOM 821 C C . GLU A 1 103 ? 7.967 -0.445 -5.585 1.00 70.00 103 GLU A C 1
ATOM 823 O O . GLU A 1 103 ? 8.079 -1.670 -5.478 1.00 70.00 103 GLU A O 1
ATOM 828 N N . LEU A 1 104 ? 8.609 0.255 -6.524 1.00 71.00 104 LEU A N 1
ATOM 829 C CA . LEU A 1 104 ? 9.594 -0.303 -7.445 1.00 71.00 104 LEU A CA 1
ATOM 830 C C . LEU A 1 104 ? 10.980 0.133 -6.981 1.00 71.00 104 LEU A C 1
ATOM 832 O O . LEU A 1 104 ? 11.318 1.314 -7.068 1.00 71.00 104 LEU A O 1
ATOM 836 N N . HIS A 1 105 ? 11.786 -0.819 -6.519 1.00 72.88 105 HIS A N 1
ATOM 837 C CA . HIS A 1 105 ? 13.180 -0.569 -6.162 1.00 72.88 105 HIS A CA 1
ATOM 838 C C . HIS A 1 105 ? 14.096 -0.944 -7.325 1.00 72.88 105 HIS A C 1
ATOM 840 O O . HIS A 1 105 ? 13.930 -2.002 -7.935 1.00 72.88 105 HIS A O 1
ATOM 846 N N . LEU A 1 106 ? 15.053 -0.066 -7.640 1.00 72.00 106 LEU A N 1
ATOM 847 C CA . LEU A 1 106 ? 16.117 -0.344 -8.607 1.00 72.00 106 LEU A CA 1
ATOM 848 C C . LEU A 1 106 ? 16.907 -1.567 -8.141 1.00 72.00 106 LEU A C 1
ATOM 850 O O . LEU A 1 106 ? 17.388 -1.598 -7.010 1.00 72.00 106 LEU A O 1
ATOM 854 N N . VAL A 1 107 ? 17.028 -2.565 -9.014 1.00 69.12 107 VAL A N 1
ATOM 855 C CA . VAL A 1 107 ? 17.971 -3.664 -8.810 1.00 69.12 107 VAL A CA 1
ATOM 856 C C . VAL A 1 107 ? 19.275 -3.218 -9.452 1.00 69.12 107 VAL A C 1
ATOM 858 O O . VAL A 1 107 ? 19.376 -3.193 -10.677 1.00 69.12 107 VAL A O 1
ATOM 861 N N . ASP A 1 108 ? 20.230 -2.795 -8.627 1.00 57.72 108 ASP A N 1
ATOM 862 C CA . ASP A 1 108 ? 21.610 -2.616 -9.075 1.00 57.72 108 ASP A CA 1
ATOM 863 C C . ASP A 1 108 ? 22.193 -4.016 -9.284 1.00 57.72 108 ASP A C 1
ATOM 865 O O . ASP A 1 108 ? 22.098 -4.864 -8.389 1.00 57.72 108 ASP A O 1
ATOM 869 N N . ARG A 1 109 ? 22.680 -4.293 -10.490 1.00 54.28 109 ARG A N 1
ATOM 870 C CA . ARG A 1 109 ? 23.181 -5.610 -10.883 1.00 54.28 109 ARG A CA 1
ATOM 871 C C . ARG A 1 109 ? 24.653 -5.528 -11.224 1.00 54.28 109 ARG A C 1
ATOM 873 O O . ARG A 1 109 ? 25.015 -4.570 -11.939 1.00 54.28 109 ARG A O 1
#

Sequence (109 aa):
MEYICPKCTTSFDDKMALCESRRDKDRCFGCPTCQTFFRKELVYPKLNRKILIPSIFLTVVTTTFAVSAITQSKLWALLMTPVTSYLSYLLVRKLTAKAPRVELHLVDR

Solvent-accessible surface area (backbone atoms only — not comparable to full-atom values): 6632 Å² total; per-residue (Å²): 110,79,43,68,37,92,89,77,67,49,73,47,42,70,88,61,41,40,69,86,49,95,84,50,90,75,44,39,45,15,40,73,86,81,68,50,46,19,38,72,43,80,43,66,76,77,78,55,67,82,58,53,54,60,53,52,50,52,52,54,53,52,51,53,54,47,60,64,33,67,81,68,76,46,66,69,55,68,66,48,49,62,55,51,53,48,51,53,50,50,51,51,48,63,69,64,63,57,72,64,46,78,45,76,44,79,57,88,127